Protein AF-A0A914XXD0-F1 (afdb_monomer)

Solvent-accessible surface area (backbone atoms only — not comparable to full-atom values): 8627 Å² total; per-residue (Å²): 108,64,77,56,47,20,35,71,40,100,90,40,70,67,62,31,14,27,56,31,74,66,50,29,53,49,36,30,50,45,16,72,71,64,43,63,68,45,69,49,44,40,25,24,43,45,70,73,28,39,79,78,39,73,16,28,37,53,44,30,84,91,54,66,43,71,70,42,54,52,27,51,31,45,33,38,53,30,26,37,71,70,70,24,44,41,27,44,23,42,25,61,64,41,95,56,39,24,83,80,54,30,85,48,73,65,45,42,51,48,42,48,48,45,50,51,52,38,52,52,54,43,47,78,41,64,39,75,46,71,40,80,53,78,77,72,68,90,64,86,84,58,77,60,63,68,57,51,48,52,52,49,56,55,51,56,65,69,78,108

Organism: NCBI:txid310955

Radius of gyration: 15.68 Å; Cα contacts (8 Å, |Δi|>4): 263; chains: 1; bounding box: 38×31×41 Å

Structure (mmCIF, N/CA/C/O backbone):
data_AF-A0A914XXD0-F1
#
_entry.id   AF-A0A914XXD0-F1
#
loop_
_atom_site.group_PDB
_atom_site.id
_atom_site.type_symbol
_atom_site.label_atom_id
_atom_site.label_alt_id
_atom_site.label_comp_id
_atom_site.label_asym_id
_atom_site.label_entity_id
_atom_site.label_seq_id
_atom_site.pdbx_PDB_ins_code
_atom_site.Cartn_x
_atom_site.Cartn_y
_atom_site.Cartn_z
_atom_site.occupancy
_atom_site.B_iso_or_equiv
_atom_site.auth_seq_id
_atom_site.auth_comp_id
_atom_site.auth_asym_id
_atom_site.auth_atom_id
_atom_site.pdbx_PDB_model_num
ATOM 1 N N . MET A 1 1 ? -3.822 10.462 -7.001 1.00 57.84 1 MET A N 1
ATOM 2 C CA . MET A 1 1 ? -4.000 11.375 -5.841 1.00 57.84 1 MET A CA 1
ATOM 3 C C . MET A 1 1 ? -3.245 10.745 -4.677 1.00 57.84 1 MET A C 1
ATOM 5 O O . MET A 1 1 ? -3.194 9.528 -4.661 1.00 57.84 1 MET A O 1
ATOM 9 N N . SER A 1 2 ? -2.617 11.501 -3.774 1.00 78.19 2 SER A N 1
ATOM 10 C CA . SER A 1 2 ? -1.804 10.951 -2.668 1.00 78.19 2 SER A CA 1
ATOM 11 C C . SER A 1 2 ? -2.067 11.710 -1.369 1.00 78.19 2 SER A C 1
ATOM 13 O O . SER A 1 2 ? -2.453 12.879 -1.413 1.00 78.19 2 SER A O 1
ATOM 15 N N . GLU A 1 3 ? -1.868 11.049 -0.231 1.00 85.06 3 GLU A N 1
ATOM 16 C CA . GLU A 1 3 ? -1.945 11.629 1.109 1.00 85.06 3 GLU A CA 1
ATOM 17 C C . GLU A 1 3 ? -0.708 12.464 1.468 1.00 85.06 3 GLU A C 1
ATOM 19 O O . GLU A 1 3 ? -0.791 13.262 2.396 1.00 85.06 3 GLU A O 1
ATOM 24 N N . TYR A 1 4 ? 0.423 12.278 0.770 1.00 84.56 4 TYR A N 1
ATOM 25 C CA . TYR A 1 4 ? 1.687 13.017 0.951 1.00 84.56 4 TYR A CA 1
ATOM 26 C C . TYR A 1 4 ? 2.214 13.081 2.400 1.00 84.56 4 TYR A C 1
ATOM 28 O O . TYR A 1 4 ? 2.817 14.068 2.820 1.00 84.56 4 TYR A O 1
ATOM 36 N N . THR A 1 5 ? 1.964 12.034 3.189 1.00 90.31 5 THR A N 1
ATOM 37 C CA . THR A 1 5 ? 2.310 11.964 4.624 1.00 90.31 5 THR A CA 1
ATOM 38 C C . THR A 1 5 ? 3.087 10.703 5.003 1.00 90.31 5 THR A C 1
ATOM 40 O O . THR A 1 5 ? 3.318 10.453 6.191 1.00 90.31 5 THR A O 1
ATOM 43 N N . ALA A 1 6 ? 3.503 9.897 4.022 1.00 89.69 6 ALA A N 1
ATOM 44 C CA . ALA A 1 6 ? 4.464 8.823 4.253 1.00 89.69 6 ALA A CA 1
ATOM 45 C C . ALA A 1 6 ? 5.856 9.403 4.554 1.00 89.69 6 ALA A C 1
ATOM 47 O O . ALA A 1 6 ? 6.137 10.565 4.249 1.00 89.69 6 ALA A O 1
ATOM 48 N N . HIS A 1 7 ? 6.723 8.602 5.174 1.00 90.81 7 HIS A N 1
ATOM 49 C CA . HIS A 1 7 ? 8.081 9.033 5.488 1.00 90.81 7 HIS A CA 1
ATOM 50 C C . HIS A 1 7 ? 8.853 9.370 4.206 1.00 90.81 7 HIS A C 1
ATOM 52 O O . HIS A 1 7 ? 8.702 8.689 3.191 1.00 90.81 7 HIS A O 1
ATOM 58 N N . PHE A 1 8 ? 9.675 10.415 4.251 1.00 89.62 8 PHE A N 1
ATOM 59 C CA . PHE A 1 8 ? 10.545 10.803 3.149 1.00 89.62 8 PHE A CA 1
ATOM 60 C C . PHE A 1 8 ? 11.870 11.325 3.691 1.00 89.62 8 PHE A C 1
ATOM 62 O O . PHE A 1 8 ? 11.886 12.323 4.415 1.00 89.62 8 PHE A O 1
ATOM 69 N N . ASP A 1 9 ? 12.958 10.664 3.302 1.00 87.25 9 ASP A N 1
ATOM 70 C CA . ASP A 1 9 ? 14.327 11.099 3.553 1.00 87.25 9 ASP A CA 1
ATOM 71 C C . ASP A 1 9 ? 15.122 11.039 2.236 1.00 87.25 9 ASP A C 1
ATOM 73 O O . ASP A 1 9 ? 15.352 9.952 1.702 1.00 87.25 9 ASP A O 1
ATOM 77 N N . PRO A 1 10 ? 15.572 12.185 1.689 1.00 82.00 10 PRO A N 1
ATOM 78 C CA . PRO A 1 10 ? 16.347 12.206 0.450 1.00 82.00 10 PRO A CA 1
ATOM 79 C C . PRO A 1 10 ? 17.724 11.530 0.573 1.00 82.00 10 PRO A C 1
ATOM 81 O O . PRO A 1 10 ? 18.358 11.268 -0.447 1.00 82.00 10 PRO A O 1
ATOM 84 N N . ASN A 1 11 ? 18.202 11.263 1.792 1.00 84.88 11 ASN A N 1
ATOM 85 C CA . ASN A 1 11 ? 19.469 10.580 2.053 1.00 84.88 11 ASN A CA 1
ATOM 86 C C . ASN A 1 11 ? 19.284 9.105 2.443 1.00 84.88 11 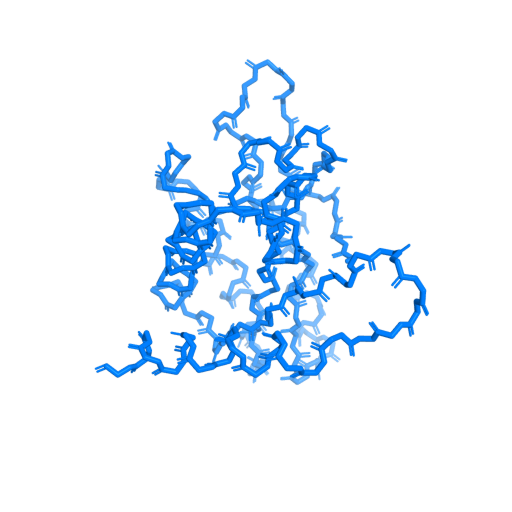ASN A C 1
ATOM 88 O O . ASN A 1 11 ? 20.265 8.362 2.460 1.00 84.88 11 ASN A O 1
ATOM 92 N N . ASP A 1 12 ? 18.052 8.680 2.739 1.00 83.94 12 ASP A N 1
ATOM 93 C CA . ASP A 1 12 ? 17.705 7.299 3.064 1.00 83.94 12 ASP A CA 1
ATOM 94 C C . ASP A 1 12 ? 16.446 6.857 2.303 1.00 83.94 12 ASP A C 1
ATOM 96 O O . ASP A 1 12 ? 15.298 6.943 2.749 1.00 83.94 12 ASP A O 1
ATOM 100 N N . LEU A 1 13 ? 16.684 6.330 1.105 1.00 77.00 13 LEU A N 1
ATOM 101 C CA . LEU A 1 13 ? 15.614 5.847 0.239 1.00 77.00 13 LEU A CA 1
ATOM 102 C C . LEU A 1 13 ? 14.919 4.599 0.802 1.00 77.00 13 LEU A C 1
ATOM 104 O O . LEU A 1 13 ? 13.767 4.348 0.453 1.00 77.00 13 LEU A O 1
ATOM 108 N N . LYS A 1 14 ? 15.562 3.836 1.701 1.00 82.00 14 LYS A N 1
ATOM 109 C CA . LYS A 1 14 ? 14.970 2.608 2.257 1.00 82.00 14 LYS A CA 1
ATOM 110 C C . LYS A 1 14 ? 13.893 2.891 3.295 1.00 82.00 14 LYS A C 1
ATOM 112 O O . LYS A 1 14 ? 12.924 2.132 3.366 1.00 82.00 14 LYS A O 1
ATOM 117 N N . SER A 1 15 ? 14.043 3.956 4.081 1.00 85.75 15 SER A N 1
ATOM 118 C CA . SER A 1 15 ? 13.012 4.403 5.028 1.00 85.75 15 SER A CA 1
ATOM 119 C C . SER A 1 15 ? 11.903 5.215 4.354 1.00 85.75 15 SER A C 1
ATOM 121 O O . SER A 1 15 ? 10.814 5.381 4.910 1.00 85.75 15 SER A O 1
ATOM 123 N N . THR A 1 16 ? 12.132 5.689 3.128 1.00 89.56 16 THR A N 1
ATOM 124 C CA . THR A 1 16 ? 11.132 6.438 2.369 1.00 89.56 16 THR A CA 1
ATOM 125 C C . THR A 1 16 ? 9.938 5.557 1.963 1.00 89.56 16 THR A C 1
ATOM 127 O O . THR A 1 16 ? 10.040 4.359 1.680 1.00 89.56 16 THR A O 1
ATOM 130 N N . GLY A 1 17 ? 8.754 6.171 1.968 1.00 91.38 17 GLY A N 1
ATOM 131 C CA . GLY A 1 17 ? 7.485 5.558 1.591 1.00 91.38 17 GLY A CA 1
ATOM 132 C C . GLY A 1 17 ? 6.871 4.650 2.653 1.00 91.38 17 GLY A C 1
ATOM 133 O O . GLY A 1 17 ? 5.859 4.000 2.382 1.00 91.38 17 GLY A O 1
ATOM 134 N N . ILE A 1 18 ? 7.440 4.616 3.862 1.00 95.31 18 ILE A N 1
ATOM 135 C CA . ILE A 1 18 ? 6.871 3.901 5.007 1.00 95.31 18 ILE A CA 1
ATOM 136 C C . ILE A 1 18 ? 5.677 4.694 5.575 1.00 95.31 18 ILE A C 1
ATOM 138 O O . ILE A 1 18 ? 5.791 5.907 5.803 1.00 95.31 18 ILE A O 1
ATOM 142 N N . PRO A 1 19 ? 4.523 4.045 5.828 1.00 96.50 19 PRO A N 1
ATOM 143 C CA . PRO A 1 19 ? 3.395 4.667 6.512 1.00 96.50 19 PRO A CA 1
ATOM 144 C C . PRO A 1 19 ? 3.769 5.272 7.870 1.00 96.50 19 PRO A C 1
ATOM 146 O O . PRO A 1 19 ? 4.322 4.608 8.741 1.00 96.50 19 PRO A O 1
ATOM 149 N N . THR A 1 20 ? 3.414 6.538 8.087 1.00 96.50 20 THR A N 1
ATOM 150 C CA . THR A 1 20 ? 3.643 7.224 9.365 1.00 96.50 20 THR A CA 1
ATOM 151 C C . THR A 1 20 ? 2.445 7.106 10.310 1.00 96.50 20 THR A C 1
ATOM 153 O O . THR A 1 20 ? 1.314 6.808 9.924 1.00 96.50 20 THR A O 1
ATOM 156 N N . LYS A 1 21 ? 2.638 7.464 11.583 1.00 96.50 21 LYS A N 1
ATOM 157 C CA . LYS A 1 21 ? 1.518 7.600 12.532 1.00 96.50 21 LYS A CA 1
ATOM 158 C C . LYS A 1 21 ? 0.462 8.609 12.066 1.00 96.50 21 LYS A C 1
ATOM 160 O O . LYS A 1 21 ? -0.703 8.477 12.427 1.00 96.50 21 LYS A O 1
ATOM 165 N N . GLN A 1 22 ? 0.851 9.624 11.291 1.00 95.88 22 GLN A N 1
ATOM 166 C CA . GLN A 1 22 ? -0.081 10.645 10.811 1.00 95.88 22 GLN A CA 1
ATOM 167 C C . GLN A 1 22 ? -1.081 10.062 9.812 1.00 95.88 22 GLN A C 1
ATOM 169 O O . GLN A 1 22 ? -2.283 10.263 9.992 1.00 95.88 22 GLN A O 1
ATOM 174 N N . ILE A 1 23 ? -0.605 9.298 8.823 1.00 96.19 23 ILE A N 1
ATOM 175 C CA . ILE A 1 23 ? -1.487 8.666 7.839 1.00 96.19 23 ILE A CA 1
ATOM 176 C C . ILE A 1 23 ? -2.374 7.598 8.498 1.00 96.19 23 ILE A C 1
ATOM 178 O O . ILE A 1 23 ? -3.579 7.581 8.265 1.00 96.19 23 ILE A O 1
ATOM 182 N N . ILE A 1 24 ? -1.833 6.799 9.427 1.00 97.81 24 ILE A N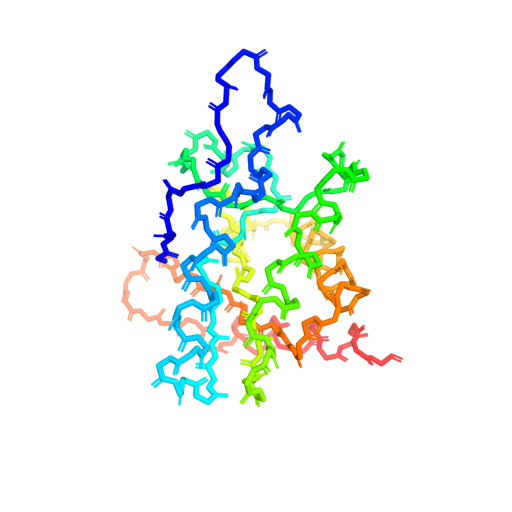 1
ATOM 183 C CA . ILE A 1 24 ? -2.610 5.806 10.195 1.00 97.81 24 ILE A CA 1
ATOM 184 C C . ILE A 1 24 ? -3.756 6.482 10.969 1.00 97.81 24 ILE A C 1
ATOM 186 O O . ILE A 1 24 ? -4.904 6.042 10.904 1.00 97.81 24 ILE A O 1
ATOM 190 N N . ASN A 1 25 ? -3.473 7.599 11.646 1.00 97.38 25 ASN A N 1
ATOM 191 C CA . ASN A 1 25 ? -4.489 8.366 12.370 1.00 97.38 25 ASN A CA 1
ATOM 192 C C . ASN A 1 25 ? -5.547 8.982 11.441 1.00 97.38 25 ASN A C 1
ATOM 194 O O . ASN A 1 25 ? -6.691 9.166 11.861 1.00 97.38 25 ASN A O 1
ATOM 198 N N . ALA A 1 26 ? -5.185 9.346 10.206 1.00 96.56 26 ALA A N 1
ATOM 199 C CA . ALA A 1 26 ? -6.144 9.846 9.224 1.00 96.56 26 ALA A CA 1
ATOM 200 C C . ALA A 1 26 ? -7.148 8.749 8.844 1.00 96.56 26 ALA A C 1
ATOM 202 O O . ALA A 1 26 ? -8.355 8.967 8.957 1.00 96.56 26 ALA A O 1
ATOM 203 N N . TYR A 1 27 ? -6.652 7.553 8.521 1.00 97.56 27 TYR A N 1
ATOM 204 C CA . TYR A 1 27 ? -7.484 6.387 8.224 1.00 97.56 27 TYR A CA 1
ATOM 205 C C . TYR A 1 27 ? -8.400 5.986 9.379 1.00 97.56 27 TYR A C 1
ATOM 207 O O . TYR A 1 27 ? -9.577 5.712 9.158 1.00 97.56 27 TYR A O 1
ATOM 215 N N . GLU A 1 28 ? -7.908 6.009 10.622 1.00 97.56 28 GLU A N 1
ATOM 216 C CA . GLU A 1 28 ? -8.753 5.725 11.788 1.00 97.56 28 GLU A CA 1
ATOM 217 C C . GLU A 1 28 ? -9.895 6.743 11.926 1.00 97.56 28 GLU A C 1
ATOM 219 O O . GLU A 1 28 ? -11.034 6.374 12.215 1.00 97.56 28 GLU A O 1
ATOM 224 N N . LYS A 1 29 ? -9.614 8.032 11.703 1.00 97.50 29 LYS A N 1
ATOM 225 C CA . LYS A 1 29 ? -10.630 9.091 11.780 1.00 97.50 29 LYS A CA 1
ATOM 226 C C . LYS A 1 29 ? -11.655 8.987 10.656 1.00 97.50 29 LYS A C 1
ATOM 228 O O . LYS A 1 29 ? -12.834 9.227 10.903 1.00 97.50 29 LYS A O 1
ATOM 233 N N . TRP A 1 30 ? -11.234 8.623 9.447 1.00 97.06 30 TRP A N 1
ATOM 234 C CA . TRP A 1 30 ? -12.155 8.368 8.338 1.00 97.06 30 TRP A CA 1
ATOM 235 C C . TRP A 1 30 ? -13.035 7.147 8.612 1.00 97.06 30 TRP A C 1
ATOM 237 O O . TRP A 1 30 ? -14.250 7.223 8.433 1.00 97.06 30 TRP A O 1
ATOM 247 N N . ALA A 1 31 ? -12.460 6.075 9.162 1.00 97.19 31 ALA A N 1
ATOM 248 C CA . ALA A 1 31 ? -13.218 4.914 9.619 1.00 97.19 31 ALA A CA 1
ATOM 249 C C . ALA A 1 31 ? -14.242 5.294 10.702 1.00 97.19 31 ALA A C 1
ATOM 251 O O . ALA A 1 31 ? -15.412 4.931 10.603 1.00 97.19 31 ALA A O 1
ATOM 252 N N . TYR A 1 32 ? -13.835 6.078 11.707 1.00 97.44 32 TYR A N 1
ATOM 253 C CA . TYR A 1 32 ? -14.735 6.585 12.750 1.00 97.44 32 TYR A CA 1
ATOM 254 C C . TYR A 1 32 ? -15.865 7.451 12.177 1.00 97.44 32 TYR A C 1
ATOM 256 O O . TYR A 1 32 ? -16.991 7.415 12.666 1.00 97.44 32 TYR A O 1
ATOM 264 N N . GLY A 1 33 ? -15.580 8.199 11.109 1.00 97.12 33 GLY A N 1
ATOM 265 C CA . GLY A 1 33 ? -16.567 8.973 10.360 1.00 97.12 33 GLY A CA 1
ATOM 266 C C . GLY A 1 33 ? -17.599 8.133 9.597 1.00 97.12 33 GLY A C 1
ATOM 267 O O . GLY A 1 33 ? -18.507 8.711 9.006 1.00 97.12 33 GLY A O 1
ATOM 268 N N . GLY A 1 34 ? -17.485 6.799 9.596 1.00 95.38 34 GLY A N 1
ATOM 269 C CA . GLY A 1 34 ? -18.452 5.890 8.975 1.00 95.38 34 GLY A CA 1
ATOM 270 C C . GLY A 1 34 ? -18.245 5.673 7.474 1.00 95.38 34 GLY A C 1
ATOM 271 O O . GLY A 1 34 ? -19.197 5.363 6.759 1.00 95.38 34 GLY A O 1
ATOM 272 N N . PHE A 1 35 ? -17.023 5.855 6.971 1.00 94.75 35 PHE A N 1
ATOM 273 C CA . PHE A 1 35 ? -16.710 5.655 5.556 1.00 94.75 35 PHE A CA 1
ATOM 274 C C . PHE A 1 35 ? -16.740 4.155 5.230 1.00 94.75 35 PHE A C 1
ATOM 276 O O . PHE A 1 35 ? -15.853 3.415 5.636 1.00 94.75 35 PHE A O 1
ATOM 283 N N . GLY A 1 36 ? -17.756 3.700 4.489 1.00 94.06 36 GLY A N 1
ATOM 284 C CA . GLY A 1 36 ? -17.949 2.269 4.205 1.00 94.06 36 GLY A CA 1
ATOM 285 C C . GLY A 1 36 ? -16.908 1.652 3.261 1.00 94.06 36 GLY A C 1
ATOM 286 O O . GLY A 1 36 ? -16.594 0.471 3.383 1.00 94.06 36 GLY A O 1
ATOM 287 N N . ILE A 1 37 ? -16.353 2.442 2.338 1.00 96.50 37 ILE A N 1
ATOM 288 C CA . ILE A 1 37 ? -15.265 2.039 1.438 1.00 96.50 37 ILE A CA 1
ATOM 289 C C . ILE A 1 37 ? -14.195 3.126 1.486 1.00 96.50 37 ILE A C 1
ATOM 291 O O . ILE A 1 37 ? -14.498 4.306 1.305 1.00 96.50 37 ILE A O 1
ATOM 295 N N . MET A 1 38 ? -12.947 2.724 1.696 1.00 95.88 38 MET A N 1
ATOM 296 C CA . MET A 1 38 ? -11.779 3.591 1.635 1.00 95.88 38 MET A CA 1
ATOM 297 C C . MET A 1 38 ? -10.809 3.080 0.580 1.00 95.88 38 MET A C 1
ATOM 299 O O . MET A 1 38 ? -10.501 1.894 0.524 1.00 95.88 38 MET A O 1
ATOM 303 N N . SER A 1 39 ? -10.319 3.997 -0.246 1.00 94.50 39 SER A N 1
ATOM 304 C CA . SER A 1 39 ? -9.178 3.760 -1.124 1.00 94.50 39 SER A CA 1
ATOM 305 C C . SER A 1 39 ? -7.979 4.478 -0.552 1.00 94.50 39 SER A C 1
ATOM 307 O O . SER A 1 39 ? -8.121 5.618 -0.105 1.00 94.50 39 SER A O 1
ATOM 309 N N . THR A 1 40 ? -6.804 3.867 -0.664 1.00 94.94 40 THR A N 1
ATOM 310 C CA . THR A 1 40 ? -5.581 4.617 -0.432 1.00 94.94 40 THR A CA 1
ATOM 311 C C . THR A 1 40 ? -5.328 5.662 -1.499 1.00 94.94 40 THR A C 1
ATOM 313 O O . THR A 1 40 ? -5.881 5.589 -2.602 1.00 94.94 40 THR A O 1
ATOM 316 N N . GLY A 1 41 ? -4.487 6.638 -1.173 1.00 91.06 41 GLY A N 1
ATOM 317 C CA . GLY A 1 41 ? -3.751 7.369 -2.184 1.00 91.06 41 GLY A CA 1
ATOM 318 C C . GLY A 1 41 ? -2.755 6.456 -2.895 1.00 91.06 41 GLY A C 1
ATOM 319 O O . GLY A 1 41 ? -2.542 5.298 -2.520 1.00 91.06 41 GLY A O 1
ATOM 320 N N . ALA A 1 42 ? -2.193 6.987 -3.973 1.00 89.88 42 ALA A N 1
ATOM 321 C CA . ALA A 1 42 ? -1.349 6.262 -4.902 1.00 89.88 42 ALA A CA 1
ATOM 322 C C . ALA A 1 42 ? -0.097 5.711 -4.211 1.00 89.88 42 ALA A C 1
ATOM 324 O O . ALA A 1 42 ? 0.796 6.462 -3.812 1.00 89.88 42 ALA A O 1
ATOM 325 N N . ILE A 1 43 ? -0.032 4.388 -4.133 1.00 92.12 43 ILE A N 1
ATOM 326 C CA . ILE A 1 43 ? 1.131 3.636 -3.695 1.00 92.12 43 ILE A CA 1
ATOM 327 C C . ILE A 1 43 ? 2.019 3.408 -4.914 1.00 92.12 43 ILE A C 1
ATOM 329 O O . ILE A 1 43 ? 1.589 2.787 -5.890 1.00 92.12 43 ILE A O 1
ATOM 333 N N . VAL A 1 44 ? 3.244 3.923 -4.855 1.00 89.75 44 VAL A N 1
ATOM 334 C CA . VAL A 1 44 ? 4.253 3.716 -5.900 1.00 89.75 44 VAL A CA 1
ATOM 335 C C . VAL A 1 44 ? 4.940 2.369 -5.737 1.00 89.75 44 VAL A C 1
ATOM 337 O O . VAL A 1 44 ? 4.987 1.819 -4.636 1.00 89.75 44 VAL A O 1
ATOM 340 N N . LEU A 1 45 ? 5.460 1.835 -6.840 1.00 88.81 45 LEU A N 1
ATOM 341 C CA . LEU A 1 45 ? 5.980 0.467 -6.891 1.00 88.81 45 LEU A CA 1
ATOM 342 C C . LEU A 1 45 ? 7.507 0.346 -6.864 1.00 88.81 45 LEU A C 1
ATOM 344 O O . LEU A 1 45 ? 8.032 -0.763 -6.845 1.00 88.81 45 LEU A O 1
ATOM 348 N N . ASP A 1 46 ? 8.207 1.477 -6.891 1.00 85.31 46 ASP A N 1
ATOM 349 C CA . ASP A 1 46 ? 9.664 1.557 -6.906 1.00 85.31 46 ASP A CA 1
ATOM 350 C C . ASP A 1 46 ? 10.148 2.945 -6.457 1.00 85.31 46 ASP A C 1
ATOM 352 O O . ASP A 1 46 ? 9.382 3.915 -6.368 1.00 85.31 46 ASP A O 1
ATOM 356 N N . GLN A 1 47 ? 11.446 3.034 -6.164 1.00 76.38 47 GLN A N 1
ATOM 357 C CA . GLN A 1 47 ? 12.110 4.281 -5.781 1.00 76.38 47 GLN A CA 1
ATOM 358 C C . GLN A 1 47 ? 12.110 5.339 -6.884 1.00 76.38 47 GLN A C 1
ATOM 360 O O . GLN A 1 47 ? 12.084 6.535 -6.580 1.00 76.38 47 GLN A O 1
ATOM 365 N N . THR A 1 48 ? 12.104 4.941 -8.157 1.00 70.12 48 THR A N 1
ATOM 366 C CA . THR A 1 48 ? 12.018 5.895 -9.265 1.00 70.12 48 THR A CA 1
ATOM 367 C C . THR A 1 48 ? 10.737 6.717 -9.154 1.00 70.12 48 THR A C 1
ATOM 369 O O . THR A 1 48 ? 10.788 7.939 -9.270 1.00 70.12 48 THR A O 1
ATOM 372 N N . GLY A 1 49 ? 9.608 6.083 -8.827 1.00 59.62 49 GLY A N 1
ATOM 373 C CA . GLY A 1 49 ? 8.334 6.750 -8.570 1.00 59.62 49 GLY A CA 1
ATOM 374 C C . GLY A 1 49 ? 8.359 7.720 -7.380 1.00 59.62 49 GLY A C 1
ATOM 375 O O . GLY A 1 49 ? 7.723 8.774 -7.445 1.00 59.62 49 GLY A O 1
ATOM 376 N N . LEU A 1 50 ? 9.117 7.425 -6.317 1.00 58.88 50 LEU A N 1
ATOM 377 C CA . LEU A 1 50 ? 9.253 8.314 -5.150 1.00 58.88 50 LEU A CA 1
ATOM 378 C C . LEU A 1 50 ? 10.017 9.601 -5.455 1.00 58.88 50 LEU A C 1
ATOM 380 O O . LEU A 1 50 ? 9.667 10.651 -4.918 1.00 58.88 50 LEU A O 1
ATOM 384 N N . ASN A 1 51 ? 11.022 9.542 -6.333 1.00 62.72 51 ASN A N 1
ATOM 385 C CA . ASN A 1 51 ? 11.756 10.737 -6.757 1.00 62.72 51 ASN A CA 1
ATOM 386 C C . ASN A 1 51 ? 10.832 11.759 -7.442 1.00 62.72 51 ASN A C 1
ATOM 388 O O . ASN A 1 51 ? 11.079 12.962 -7.366 1.00 62.72 51 ASN A O 1
ATOM 392 N N . PHE A 1 52 ? 9.747 11.292 -8.067 1.00 60.69 52 PHE A N 1
ATOM 393 C CA . PHE A 1 52 ? 8.724 12.148 -8.667 1.00 60.69 52 PHE A CA 1
ATOM 394 C C . PHE A 1 52 ? 7.624 12.568 -7.684 1.00 60.69 52 PHE A C 1
ATOM 396 O O . PHE A 1 52 ? 7.000 13.608 -7.895 1.00 60.69 52 PHE A O 1
ATOM 403 N N . LEU A 1 53 ? 7.372 11.788 -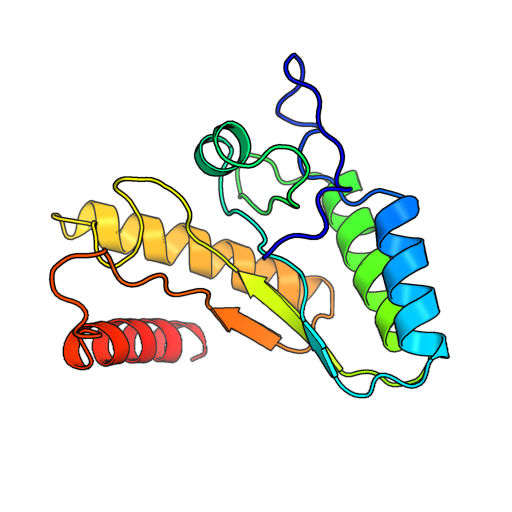6.624 1.00 73.56 53 LEU A N 1
ATOM 404 C CA . LEU A 1 53 ? 6.275 12.010 -5.672 1.00 73.56 53 LEU A CA 1
ATOM 405 C C . LEU A 1 53 ? 6.705 11.778 -4.205 1.00 73.56 53 LEU A C 1
ATOM 407 O O . LEU A 1 53 ? 6.322 10.775 -3.591 1.00 73.56 53 LEU A O 1
ATOM 411 N N . PRO A 1 54 ? 7.468 12.716 -3.612 1.00 81.31 54 PRO A N 1
ATOM 412 C CA . PRO A 1 54 ? 7.865 12.658 -2.206 1.00 81.31 54 PRO A CA 1
ATOM 413 C C . PRO A 1 54 ? 6.662 12.564 -1.263 1.00 81.31 54 PRO A C 1
ATOM 415 O O . PRO A 1 54 ? 5.688 13.296 -1.421 1.00 81.31 54 PRO A O 1
ATOM 418 N N . GLY A 1 55 ? 6.738 11.697 -0.250 1.00 85.25 55 GLY A N 1
ATOM 419 C CA . GLY A 1 55 ? 5.673 11.518 0.747 1.00 85.25 55 GLY A CA 1
ATOM 420 C C . GLY A 1 55 ? 4.550 10.560 0.331 1.00 85.25 55 GLY A C 1
ATOM 421 O O . GLY A 1 55 ? 3.598 10.376 1.096 1.00 85.25 55 GLY A O 1
ATOM 422 N N . ASN A 1 56 ? 4.648 9.925 -0.841 1.00 90.44 56 ASN A N 1
ATOM 423 C CA . ASN A 1 56 ? 3.803 8.788 -1.202 1.00 90.44 56 ASN A CA 1
ATOM 424 C C . ASN A 1 56 ? 4.236 7.521 -0.470 1.00 90.44 56 ASN A C 1
ATOM 426 O O . ASN A 1 56 ? 5.414 7.320 -0.188 1.00 90.44 56 ASN A O 1
ATOM 430 N N . MET A 1 57 ? 3.279 6.631 -0.224 1.00 93.56 57 MET A N 1
ATOM 431 C CA . MET A 1 57 ? 3.586 5.272 0.204 1.00 93.56 57 MET A CA 1
ATOM 432 C C . MET A 1 57 ? 4.255 4.490 -0.931 1.00 93.56 57 MET A C 1
ATOM 434 O O . MET A 1 57 ? 3.874 4.650 -2.091 1.00 93.56 57 MET A O 1
ATOM 438 N N . LEU A 1 58 ? 5.202 3.616 -0.592 1.00 92.88 58 LEU A N 1
ATOM 439 C CA . LEU A 1 58 ? 5.887 2.743 -1.547 1.00 92.88 58 LEU A CA 1
ATOM 440 C C . LEU A 1 58 ? 5.700 1.275 -1.171 1.00 92.88 58 LEU A C 1
ATOM 442 O O . LEU A 1 58 ? 5.838 0.912 -0.002 1.00 9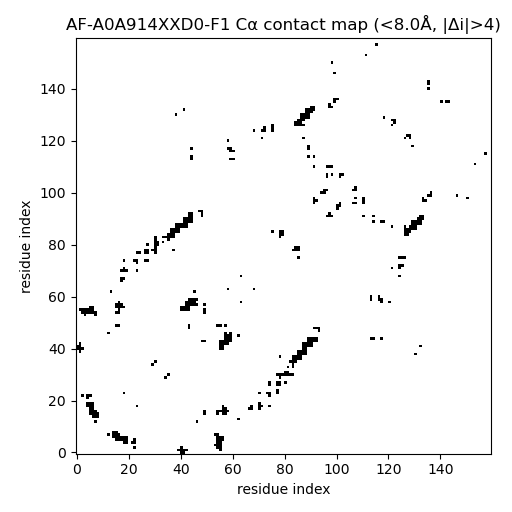2.88 58 LEU A O 1
ATOM 446 N N . ILE A 1 59 ? 5.467 0.432 -2.177 1.00 93.62 59 ILE A N 1
ATOM 447 C CA . ILE A 1 59 ? 5.582 -1.024 -2.088 1.00 93.62 59 ILE A CA 1
ATOM 448 C C . ILE A 1 59 ? 6.437 -1.521 -3.253 1.00 93.62 59 ILE A C 1
ATOM 450 O O . ILE A 1 59 ? 5.945 -1.632 -4.371 1.00 93.62 59 ILE A O 1
ATOM 454 N N . GLY A 1 60 ? 7.680 -1.887 -2.971 1.00 91.31 60 GLY A N 1
ATOM 455 C CA . GLY A 1 60 ? 8.567 -2.554 -3.917 1.00 91.31 60 GLY A CA 1
ATOM 456 C C . GLY A 1 60 ? 9.292 -3.713 -3.242 1.00 91.31 60 GLY A C 1
ATOM 457 O O . GLY A 1 60 ? 9.356 -3.797 -2.010 1.00 91.31 60 GLY A O 1
ATOM 458 N N . GLU A 1 61 ? 9.739 -4.671 -4.051 1.00 91.19 61 GLU A N 1
ATOM 459 C CA . GLU A 1 61 ? 10.380 -5.896 -3.562 1.00 91.19 61 GLU A CA 1
ATOM 460 C C . GLU A 1 61 ? 11.728 -5.604 -2.902 1.00 91.19 61 GLU A C 1
ATOM 462 O O . GLU A 1 61 ? 12.028 -6.151 -1.843 1.00 91.19 61 GLU A O 1
ATOM 467 N N . GLU A 1 62 ? 12.504 -4.686 -3.477 1.00 90.19 62 GLU A N 1
ATOM 468 C CA . GLU A 1 62 ? 13.822 -4.306 -2.964 1.00 90.19 62 GLU A CA 1
ATOM 469 C C . GLU A 1 62 ? 13.739 -3.486 -1.674 1.00 90.19 62 GLU A C 1
ATOM 471 O O . GLU A 1 62 ? 14.655 -3.506 -0.846 1.00 90.19 62 GLU A O 1
ATOM 476 N N . GLU A 1 63 ? 12.643 -2.753 -1.501 1.00 90.31 63 GLU A N 1
ATOM 477 C CA . GLU A 1 63 ? 12.436 -1.899 -0.347 1.00 90.31 63 GLU A CA 1
ATOM 478 C C . GLU A 1 63 ? 11.834 -2.652 0.833 1.00 90.31 63 GLU A C 1
ATOM 480 O O . GLU A 1 63 ? 12.016 -2.185 1.954 1.00 90.31 63 GLU A O 1
ATOM 485 N N . ASP A 1 64 ? 11.131 -3.774 0.623 1.00 93.50 64 ASP A N 1
ATOM 486 C CA . ASP A 1 64 ? 10.344 -4.455 1.658 1.00 93.50 64 ASP A CA 1
ATOM 487 C C . ASP A 1 64 ? 11.123 -4.666 2.967 1.00 93.50 64 ASP A C 1
ATOM 489 O O . ASP A 1 64 ? 12.262 -5.133 3.006 1.00 93.50 64 ASP A O 1
ATOM 493 N N . SER A 1 65 ? 10.480 -4.300 4.070 1.00 95.00 65 SER A N 1
ATOM 494 C CA . SER A 1 65 ? 11.052 -4.312 5.410 1.00 95.00 65 SER A CA 1
ATOM 495 C C . SER A 1 65 ? 9.948 -4.565 6.424 1.00 95.00 65 SER A C 1
ATOM 497 O O . SER A 1 65 ? 8.803 -4.179 6.196 1.00 95.00 65 SER A O 1
ATOM 499 N N . GLU A 1 66 ? 10.284 -5.179 7.559 1.00 96.00 66 GLU A N 1
ATOM 500 C CA . GLU A 1 66 ? 9.324 -5.456 8.637 1.00 96.00 66 GLU A CA 1
ATOM 501 C C . GLU A 1 66 ? 8.550 -4.197 9.056 1.00 96.00 66 GLU A C 1
ATOM 503 O O . GLU A 1 66 ? 7.323 -4.215 9.061 1.00 96.00 66 GLU A O 1
ATOM 508 N N . GLU A 1 67 ? 9.244 -3.072 9.247 1.00 95.56 67 GLU A N 1
ATOM 509 C CA . GLU A 1 67 ? 8.634 -1.777 9.581 1.00 95.56 67 GLU A CA 1
ATOM 510 C C . GLU A 1 67 ? 7.590 -1.328 8.547 1.00 95.56 67 GLU A C 1
ATOM 512 O O . GLU A 1 67 ? 6.514 -0.835 8.894 1.00 95.56 67 GLU A O 1
ATOM 517 N N . ARG A 1 68 ? 7.864 -1.531 7.254 1.00 95.88 68 ARG A N 1
ATOM 518 C CA . ARG A 1 68 ? 6.902 -1.209 6.200 1.00 95.88 68 ARG A CA 1
ATOM 519 C C . ARG A 1 68 ? 5.700 -2.140 6.260 1.00 95.88 68 ARG A C 1
ATOM 521 O O . ARG A 1 68 ? 4.573 -1.665 6.124 1.00 95.88 68 ARG A O 1
ATOM 528 N N . ARG A 1 69 ? 5.904 -3.443 6.478 1.00 97.50 69 ARG A N 1
ATOM 529 C CA . ARG A 1 69 ? 4.797 -4.407 6.620 1.00 97.50 69 ARG A CA 1
ATOM 530 C C . ARG A 1 69 ? 3.884 -3.999 7.769 1.00 97.50 69 ARG A C 1
ATOM 532 O O . ARG A 1 69 ? 2.691 -3.815 7.539 1.00 97.50 69 ARG A O 1
ATOM 539 N N . GLU A 1 70 ? 4.462 -3.729 8.936 1.00 97.94 70 GLU A N 1
ATOM 540 C CA . GLU A 1 70 ? 3.740 -3.254 10.118 1.00 97.94 70 GLU A CA 1
ATOM 541 C C . GLU A 1 70 ? 2.994 -1.941 9.854 1.00 97.94 70 GLU A C 1
ATOM 543 O O . GLU A 1 70 ? 1.834 -1.793 10.242 1.00 97.94 70 GLU A O 1
ATOM 548 N N . GLY A 1 71 ? 3.618 -0.990 9.151 1.00 97.69 71 GLY A N 1
ATOM 549 C CA . GLY A 1 71 ? 2.989 0.279 8.787 1.00 97.69 71 GLY A CA 1
ATOM 550 C C . GLY A 1 71 ? 1.735 0.099 7.924 1.00 97.69 71 GLY A C 1
ATOM 551 O O . GLY A 1 71 ? 0.704 0.726 8.182 1.00 97.69 71 GLY A O 1
ATOM 552 N N . PHE A 1 72 ? 1.789 -0.783 6.923 1.00 98.25 72 PHE A N 1
ATOM 553 C CA . PHE A 1 72 ? 0.630 -1.082 6.075 1.00 98.25 72 PHE A CA 1
ATOM 554 C C . PHE A 1 72 ? -0.450 -1.876 6.824 1.00 98.25 72 PHE A C 1
ATOM 556 O O . PHE A 1 72 ? -1.632 -1.555 6.696 1.00 98.25 72 PHE A O 1
ATOM 563 N N . GLU A 1 73 ? -0.076 -2.851 7.656 1.00 98.50 73 GLU A N 1
ATOM 564 C CA . GLU A 1 73 ? -1.024 -3.567 8.524 1.00 98.50 73 GLU A CA 1
ATOM 565 C C . GLU A 1 73 ? -1.719 -2.615 9.507 1.00 98.50 73 GLU A C 1
ATOM 567 O O . GLU A 1 73 ? -2.921 -2.735 9.760 1.00 98.50 73 GLU A O 1
ATOM 572 N N . ALA A 1 74 ? -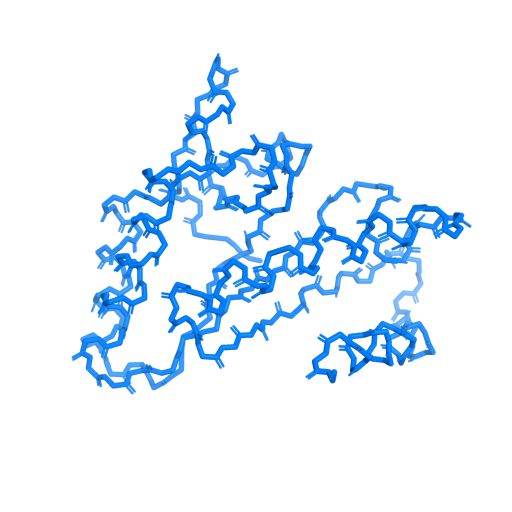0.996 -1.620 10.027 1.00 98.44 74 ALA A N 1
ATOM 573 C CA . ALA A 1 74 ? -1.556 -0.604 10.907 1.00 98.44 74 ALA A CA 1
ATOM 574 C C . ALA A 1 74 ? -2.590 0.278 10.189 1.00 98.44 74 ALA A C 1
ATOM 576 O O . ALA A 1 74 ? -3.639 0.559 10.775 1.00 98.44 74 ALA A O 1
ATOM 577 N N . ILE A 1 75 ? -2.351 0.658 8.925 1.00 97.94 75 ILE A N 1
ATOM 578 C CA . ILE A 1 75 ? -3.356 1.345 8.093 1.00 97.94 75 ILE A CA 1
ATOM 579 C C . ILE A 1 75 ? -4.612 0.484 7.960 1.00 97.94 75 ILE A C 1
ATOM 581 O O . ILE A 1 75 ? -5.715 0.976 8.207 1.00 97.94 75 ILE A O 1
ATOM 585 N N . VAL A 1 76 ? -4.463 -0.792 7.597 1.00 98.19 76 VAL A N 1
ATOM 586 C CA . VAL A 1 76 ? -5.596 -1.714 7.418 1.00 98.19 76 VAL A CA 1
ATOM 587 C C . VAL A 1 76 ? -6.377 -1.854 8.720 1.00 98.19 76 VAL A C 1
ATOM 589 O O . VAL A 1 76 ? -7.593 -1.665 8.744 1.00 98.19 76 VAL A O 1
ATOM 592 N N . LYS A 1 77 ? -5.689 -2.110 9.834 1.00 98.38 77 LYS A N 1
ATOM 593 C CA . LYS A 1 77 ? -6.306 -2.259 11.155 1.00 98.38 77 LYS A CA 1
ATOM 594 C C . LYS A 1 77 ? -7.063 -1.002 11.586 1.00 98.38 77 LYS A C 1
ATOM 596 O O . LYS A 1 77 ? -8.188 -1.109 12.073 1.00 98.38 77 LYS A O 1
ATOM 601 N N . ALA A 1 78 ? -6.468 0.175 11.400 1.00 98.06 78 ALA A N 1
ATOM 602 C CA . ALA A 1 78 ? -7.098 1.459 11.702 1.00 98.06 78 ALA A CA 1
ATOM 603 C C . ALA A 1 78 ? -8.346 1.692 10.839 1.00 98.06 78 ALA A C 1
ATOM 605 O O . ALA A 1 78 ? -9.410 2.037 11.353 1.00 98.06 78 ALA A O 1
ATOM 606 N N . SER A 1 79 ? -8.228 1.428 9.539 1.00 97.69 79 SER A N 1
ATOM 607 C CA . SER A 1 79 ? -9.291 1.626 8.555 1.00 97.69 79 SER A CA 1
ATOM 608 C C . SER A 1 79 ? -10.489 0.701 8.784 1.00 97.69 79 SER A C 1
ATOM 610 O O . SER A 1 79 ? -11.645 1.109 8.658 1.00 97.69 79 SER A O 1
ATOM 612 N N . LYS A 1 80 ? -10.232 -0.558 9.153 1.00 97.62 80 LYS A N 1
ATOM 613 C CA . LYS A 1 80 ? -11.267 -1.589 9.332 1.00 97.62 80 LYS A CA 1
ATOM 614 C C . LYS A 1 80 ? -11.896 -1.586 10.722 1.00 97.62 80 LYS A C 1
ATOM 616 O O . LYS A 1 80 ? -12.856 -2.319 10.945 1.00 97.62 80 LYS A O 1
ATOM 621 N N . LYS A 1 81 ? -11.413 -0.746 11.647 1.00 97.12 81 LYS A N 1
ATOM 622 C CA . LYS A 1 81 ? -11.882 -0.678 13.044 1.00 97.12 81 LYS A CA 1
ATOM 623 C C . LYS A 1 81 ? -13.406 -0.554 13.181 1.00 97.12 81 LYS A C 1
ATOM 625 O O . LYS A 1 81 ? -13.962 -1.057 14.154 1.00 97.12 81 LYS A O 1
ATOM 630 N N . TYR A 1 82 ? -14.067 0.072 12.206 1.00 96.19 82 TYR A N 1
ATOM 631 C CA . TYR A 1 82 ? -15.518 0.288 12.179 1.00 96.19 82 TYR A CA 1
ATOM 632 C C . TYR A 1 82 ? -16.227 -0.404 10.996 1.00 96.19 82 TYR A C 1
ATOM 634 O O . TYR A 1 82 ? -17.355 -0.051 10.669 1.00 96.19 82 TYR A O 1
ATOM 642 N N . GLY A 1 83 ? -15.592 -1.409 10.376 1.00 95.31 83 GLY A N 1
ATOM 643 C CA . GLY A 1 83 ? -16.211 -2.257 9.346 1.00 95.31 83 GLY A CA 1
ATOM 644 C C . GLY A 1 83 ? -16.036 -1.795 7.896 1.00 95.31 83 GLY A C 1
ATOM 645 O O . GLY A 1 83 ? -16.734 -2.293 7.017 1.00 95.31 83 GLY A O 1
ATOM 646 N N . SER A 1 84 ? -15.126 -0.859 7.634 1.00 97.69 84 SER A N 1
ATOM 647 C CA . SER A 1 84 ? -14.842 -0.357 6.286 1.00 97.69 84 SER A CA 1
ATOM 648 C C . SER A 1 84 ? -14.168 -1.409 5.398 1.00 97.69 84 SER A C 1
ATOM 650 O O . SER A 1 84 ? -13.339 -2.183 5.875 1.00 97.69 84 SER A O 1
ATOM 652 N N . ILE A 1 85 ? -14.453 -1.369 4.097 1.00 97.56 85 ILE A N 1
ATOM 653 C CA . ILE A 1 85 ? -13.674 -2.055 3.054 1.00 97.56 85 ILE A CA 1
ATOM 654 C C . ILE A 1 85 ? -12.480 -1.173 2.684 1.00 97.56 85 ILE A C 1
ATOM 656 O O . ILE A 1 85 ? -12.650 0.031 2.486 1.00 97.56 85 ILE A O 1
ATOM 660 N N . VAL A 1 86 ? -11.286 -1.753 2.564 1.00 97.62 86 VAL A N 1
ATOM 661 C CA . VAL A 1 86 ? -10.046 -1.007 2.304 1.00 97.62 86 VAL A CA 1
ATOM 662 C C . VAL A 1 86 ? -9.385 -1.488 1.023 1.00 97.62 86 VAL A C 1
ATOM 664 O O . VAL A 1 86 ? -8.991 -2.647 0.912 1.00 97.62 86 VAL A O 1
ATOM 667 N N . LEU A 1 87 ? -9.231 -0.581 0.063 1.00 97.06 87 LEU A N 1
ATOM 668 C CA . LEU A 1 87 ? -8.641 -0.847 -1.244 1.00 97.06 87 LEU A CA 1
ATOM 669 C C . LEU A 1 87 ? -7.299 -0.122 -1.379 1.00 97.06 87 LEU A C 1
ATOM 671 O O . LEU A 1 87 ? -7.211 1.076 -1.120 1.00 97.06 87 LEU A O 1
ATOM 675 N N . ALA A 1 88 ? -6.260 -0.826 -1.819 1.00 95.56 88 ALA A N 1
ATOM 676 C CA . ALA A 1 88 ? -4.955 -0.228 -2.089 1.00 95.56 88 ALA A CA 1
ATOM 677 C C . ALA A 1 88 ? -4.901 0.341 -3.514 1.00 95.56 88 ALA A C 1
ATOM 679 O O . ALA A 1 88 ? -5.038 -0.405 -4.484 1.00 95.56 88 ALA A O 1
ATOM 680 N N . GLN A 1 89 ? -4.681 1.647 -3.667 1.00 92.62 89 GLN A N 1
ATOM 681 C CA . GLN A 1 89 ? -4.468 2.260 -4.978 1.00 92.62 89 GLN A CA 1
ATOM 682 C C . GLN A 1 89 ? -3.024 2.037 -5.429 1.00 92.62 89 GLN A C 1
ATOM 684 O O . GLN A 1 89 ? -2.122 2.760 -5.023 1.00 92.62 89 GLN A O 1
ATOM 689 N N . VAL A 1 90 ? -2.809 1.037 -6.279 1.00 89.38 90 VAL A N 1
ATOM 690 C CA . VAL A 1 90 ? -1.492 0.684 -6.816 1.00 89.38 90 VAL A CA 1
ATOM 691 C C . VAL A 1 90 ? -1.235 1.468 -8.097 1.00 89.38 90 VAL A C 1
ATOM 693 O O . VAL A 1 90 ? -2.027 1.395 -9.038 1.00 89.38 90 VAL A O 1
ATOM 696 N N . ALA A 1 91 ? -0.126 2.202 -8.144 1.00 82.19 91 ALA A N 1
ATOM 697 C CA . ALA A 1 91 ? 0.221 3.068 -9.259 1.00 82.19 91 ALA A CA 1
ATOM 698 C C . ALA A 1 91 ? 1.652 2.808 -9.740 1.00 82.19 91 ALA A C 1
ATOM 700 O O . ALA A 1 91 ? 2.623 2.988 -9.008 1.00 82.19 91 ALA A O 1
ATOM 701 N N . ASN A 1 92 ? 1.783 2.441 -11.011 1.00 76.06 92 ASN A N 1
ATOM 702 C CA . ASN A 1 92 ? 3.076 2.388 -11.678 1.00 76.06 92 ASN A CA 1
ATOM 703 C C . ASN A 1 92 ? 3.361 3.782 -12.266 1.00 76.06 92 ASN A C 1
ATOM 705 O O . ASN A 1 92 ? 2.660 4.200 -13.187 1.00 76.06 92 ASN A O 1
ATOM 709 N N . ILE A 1 93 ? 4.288 4.539 -11.667 1.00 66.06 93 ILE A N 1
ATOM 710 C CA . ILE A 1 93 ? 4.467 5.987 -11.919 1.00 66.06 93 ILE A CA 1
ATOM 711 C C . ILE A 1 93 ? 5.752 6.301 -12.712 1.00 66.06 93 ILE A C 1
ATOM 713 O O . ILE A 1 93 ? 6.047 7.457 -12.996 1.00 66.06 93 ILE A O 1
ATOM 717 N N . GLU A 1 94 ? 6.497 5.299 -13.176 1.00 62.44 94 GLU A N 1
ATOM 718 C CA . GLU A 1 94 ? 7.673 5.561 -14.009 1.00 62.44 94 GLU A CA 1
ATOM 719 C C . GLU A 1 94 ? 7.307 6.130 -15.392 1.00 62.44 94 GLU A C 1
ATOM 721 O O . GLU A 1 94 ? 6.434 5.623 -16.109 1.00 62.44 94 GLU A O 1
ATOM 726 N N . ASP A 1 95 ? 8.055 7.159 -15.803 1.00 50.84 95 ASP A N 1
ATOM 727 C CA . ASP A 1 95 ? 7.834 7.930 -17.031 1.00 50.84 95 ASP A CA 1
ATOM 728 C C . ASP A 1 95 ? 8.030 7.114 -18.325 1.00 50.84 95 ASP A C 1
ATOM 730 O O . ASP A 1 95 ? 7.667 7.583 -19.403 1.00 50.84 95 ASP A O 1
ATOM 734 N N . HIS A 1 96 ? 8.531 5.878 -18.211 1.00 46.50 96 HIS A N 1
ATOM 735 C CA . HIS A 1 96 ? 8.713 4.900 -19.293 1.00 46.50 96 HIS A CA 1
ATOM 736 C C . HIS A 1 96 ? 8.048 3.539 -19.021 1.00 46.50 96 HIS A C 1
ATOM 738 O O . HIS A 1 96 ? 7.971 2.709 -19.920 1.00 46.50 96 HIS A O 1
ATOM 744 N N . MET A 1 97 ? 7.524 3.312 -17.812 1.00 50.16 97 MET A N 1
ATOM 745 C CA . MET A 1 97 ? 7.114 1.978 -17.351 1.00 50.16 97 MET A CA 1
ATOM 746 C C . MET A 1 97 ? 5.673 1.884 -16.843 1.00 50.16 97 MET A C 1
ATOM 748 O O . MET A 1 97 ? 5.224 0.819 -16.416 1.00 50.16 97 MET A O 1
ATOM 752 N N . THR A 1 98 ? 4.887 2.949 -17.008 1.00 58.00 98 THR A N 1
ATOM 753 C CA . THR A 1 98 ? 3.431 2.783 -17.116 1.00 58.00 98 THR A CA 1
ATOM 754 C C . THR A 1 98 ? 3.120 1.762 -18.216 1.00 58.00 98 THR A C 1
ATOM 756 O O . THR A 1 98 ? 3.752 1.767 -19.272 1.00 58.00 98 THR A O 1
ATOM 759 N N . PHE A 1 99 ? 2.112 0.910 -18.001 1.00 57.31 99 PHE A N 1
ATOM 760 C CA . PHE A 1 99 ? 1.670 -0.094 -18.982 1.00 57.31 99 PHE A CA 1
ATOM 761 C C . PHE A 1 99 ? 1.517 0.458 -20.416 1.00 57.31 99 PHE A C 1
ATOM 763 O O . PHE A 1 99 ? 1.723 -0.274 -21.378 1.00 57.31 99 PHE A O 1
ATOM 770 N N . PHE A 1 100 ? 1.187 1.749 -20.555 1.00 56.66 100 PHE A N 1
ATOM 771 C CA . PHE A 1 100 ? 1.015 2.454 -21.832 1.00 56.66 100 PHE A CA 1
ATOM 772 C C . PHE A 1 100 ? 2.306 2.931 -22.490 1.00 56.66 100 PHE A C 1
ATOM 774 O O . PHE A 1 100 ? 2.311 3.156 -23.696 1.00 56.66 100 PHE A O 1
ATOM 781 N N . LYS A 1 101 ? 3.371 3.149 -21.717 1.00 60.03 101 LYS A N 1
ATOM 782 C CA . LYS A 1 101 ? 4.647 3.651 -22.235 1.00 60.03 101 LYS A CA 1
ATOM 783 C C . LYS A 1 101 ? 5.680 2.546 -22.457 1.00 60.03 101 LYS A C 1
ATOM 785 O O . LYS A 1 101 ? 6.635 2.797 -23.184 1.00 60.03 101 LYS A O 1
ATOM 790 N N . ALA A 1 102 ? 5.450 1.347 -21.910 1.00 64.38 102 ALA A N 1
ATOM 791 C CA . ALA A 1 102 ? 6.261 0.163 -22.177 1.00 64.38 102 ALA A CA 1
ATOM 792 C C . ALA A 1 102 ? 6.254 -0.174 -23.681 1.00 64.38 102 ALA A C 1
ATOM 794 O O . ALA A 1 102 ? 5.228 -0.552 -24.266 1.00 64.38 102 ALA A O 1
ATOM 795 N N . GLN A 1 103 ? 7.413 -0.024 -24.315 1.00 64.31 103 GLN A N 1
ATOM 796 C CA . GLN A 1 103 ? 7.606 -0.226 -25.748 1.00 64.31 103 GLN A CA 1
ATOM 797 C C . GLN A 1 103 ? 7.933 -1.689 -26.055 1.00 64.31 103 GLN A C 1
ATOM 799 O O . GLN A 1 103 ? 7.498 -2.215 -27.083 1.00 64.31 103 GLN A O 1
ATOM 804 N N . THR A 1 104 ? 8.612 -2.368 -25.130 1.00 75.06 104 THR A N 1
ATOM 805 C CA . THR A 1 104 ? 9.053 -3.762 -25.258 1.00 75.06 104 THR A CA 1
ATOM 806 C C . THR A 1 104 ? 8.223 -4.723 -24.401 1.00 75.06 104 THR A C 1
ATOM 808 O O . THR A 1 104 ? 7.570 -4.326 -23.436 1.00 75.06 104 THR A O 1
ATOM 811 N N . ASP A 1 105 ? 8.241 -6.014 -24.748 1.00 75.69 105 ASP A N 1
ATOM 812 C CA . ASP A 1 105 ? 7.587 -7.054 -23.938 1.00 75.69 105 ASP A CA 1
ATOM 813 C C . ASP A 1 105 ? 8.257 -7.226 -22.568 1.00 75.69 105 ASP A C 1
ATOM 815 O O . ASP A 1 105 ? 7.583 -7.505 -21.581 1.00 75.69 105 ASP A O 1
ATOM 819 N N . GLU A 1 106 ? 9.565 -6.983 -22.487 1.00 80.12 106 GLU A N 1
ATOM 820 C CA . GLU A 1 106 ? 10.324 -7.003 -21.237 1.00 80.12 106 GLU A CA 1
AT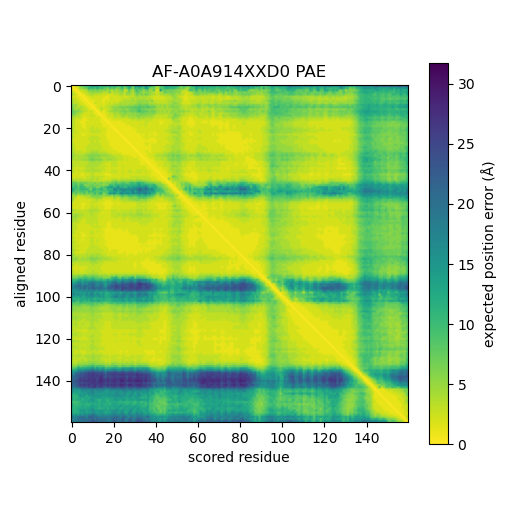OM 821 C C . GLU A 1 106 ? 9.864 -5.900 -20.273 1.00 80.12 106 GLU A C 1
ATOM 823 O O . GLU A 1 106 ? 9.570 -6.173 -19.110 1.00 80.12 106 GLU A O 1
ATOM 828 N N . GLU A 1 107 ? 9.708 -4.666 -20.761 1.00 75.44 107 GLU A N 1
ATOM 829 C CA . GLU A 1 107 ? 9.185 -3.550 -19.960 1.00 75.44 107 GLU A CA 1
ATOM 830 C C . GLU A 1 107 ? 7.757 -3.828 -19.464 1.00 75.44 107 GLU A C 1
ATOM 832 O O . GLU A 1 107 ? 7.418 -3.506 -18.321 1.00 75.44 107 GLU A O 1
ATOM 837 N N . ARG A 1 108 ? 6.921 -4.468 -20.296 1.00 74.81 108 ARG A N 1
ATOM 838 C CA . ARG A 1 108 ? 5.563 -4.886 -19.906 1.00 74.81 108 ARG A CA 1
ATOM 839 C C . ARG A 1 108 ? 5.597 -5.939 -18.806 1.00 74.81 108 ARG A C 1
ATOM 841 O O . ARG A 1 108 ? 4.871 -5.804 -17.822 1.00 74.81 108 ARG A O 1
ATOM 848 N N . GLU A 1 109 ? 6.435 -6.962 -18.945 1.00 78.56 109 GLU A N 1
ATOM 849 C CA . GLU A 1 109 ? 6.566 -8.005 -17.926 1.00 78.56 109 GLU A CA 1
ATOM 850 C C . GLU A 1 109 ? 7.132 -7.472 -16.613 1.00 78.56 109 GLU A C 1
ATOM 852 O O . GLU A 1 109 ? 6.668 -7.876 -15.547 1.00 78.56 109 GLU A O 1
ATOM 857 N N . ASN A 1 110 ? 8.059 -6.516 -16.661 1.00 80.62 110 ASN A N 1
ATOM 858 C CA . ASN A 1 110 ? 8.563 -5.853 -15.463 1.00 80.62 110 ASN A CA 1
ATOM 859 C C . ASN A 1 110 ? 7.450 -5.050 -14.757 1.00 80.62 110 ASN A C 1
ATOM 861 O O . ASN A 1 110 ? 7.232 -5.193 -13.553 1.00 80.62 110 ASN A O 1
ATOM 865 N N . ALA A 1 111 ? 6.656 -4.277 -15.507 1.00 78.50 111 ALA A N 1
ATOM 866 C CA . ALA A 1 111 ? 5.504 -3.555 -14.958 1.00 78.50 111 ALA A CA 1
ATOM 867 C C . ALA A 1 111 ? 4.466 -4.504 -14.324 1.00 78.50 111 ALA A C 1
ATOM 869 O O . ALA A 1 111 ? 3.930 -4.223 -13.243 1.00 78.50 111 ALA A O 1
ATOM 870 N N . LEU A 1 112 ? 4.208 -5.651 -14.965 1.00 79.56 112 LEU A N 1
ATOM 871 C CA . LEU A 1 112 ? 3.359 -6.706 -14.411 1.00 79.56 112 LEU A CA 1
ATOM 872 C C . LEU A 1 112 ? 3.973 -7.327 -13.153 1.00 79.56 112 LEU A C 1
ATOM 874 O O . LEU A 1 112 ? 3.246 -7.555 -12.192 1.00 79.56 112 LEU A O 1
ATOM 878 N N . ALA A 1 113 ? 5.283 -7.580 -13.123 1.00 83.75 113 ALA A N 1
ATOM 879 C CA . ALA A 1 113 ? 5.979 -8.156 -11.974 1.00 83.75 113 ALA A CA 1
ATOM 880 C C . ALA A 1 113 ? 5.894 -7.259 -10.734 1.00 83.75 113 ALA A C 1
ATOM 882 O O . ALA A 1 113 ? 5.473 -7.727 -9.676 1.00 83.75 113 ALA A O 1
ATOM 883 N N . LYS A 1 114 ? 6.169 -5.959 -10.886 1.00 86.12 114 LYS A N 1
ATOM 884 C CA . LYS A 1 114 ? 5.999 -4.966 -9.814 1.00 86.12 114 LYS A CA 1
ATOM 885 C C . LYS A 1 114 ? 4.556 -4.955 -9.289 1.00 86.12 114 LYS A C 1
ATOM 887 O O . LYS A 1 114 ? 4.312 -5.007 -8.084 1.00 86.12 114 LYS A O 1
ATOM 892 N N . THR A 1 115 ? 3.579 -4.971 -10.199 1.00 85.75 115 THR A N 1
ATOM 893 C CA . THR A 1 115 ? 2.149 -4.987 -9.841 1.00 85.75 115 THR A CA 1
ATOM 894 C C . THR A 1 115 ? 1.745 -6.288 -9.136 1.00 85.75 115 THR A C 1
ATOM 896 O O . THR A 1 115 ? 1.007 -6.242 -8.149 1.00 85.75 115 THR A O 1
ATOM 899 N N . ARG A 1 116 ? 2.245 -7.446 -9.593 1.00 85.75 116 ARG A N 1
ATOM 900 C CA . ARG A 1 116 ? 2.047 -8.762 -8.957 1.00 85.75 116 ARG A CA 1
ATOM 901 C C . ARG A 1 116 ? 2.530 -8.738 -7.515 1.00 85.75 116 ARG A C 1
ATOM 903 O O . ARG A 1 116 ? 1.778 -9.102 -6.611 1.00 85.75 116 ARG A O 1
ATOM 910 N N . TYR A 1 117 ? 3.766 -8.289 -7.319 1.00 90.88 117 TYR A N 1
ATOM 911 C CA . TYR A 1 117 ? 4.379 -8.212 -6.005 1.00 90.88 117 TYR A CA 1
ATOM 912 C C . TYR A 1 117 ? 3.549 -7.338 -5.065 1.00 90.88 117 TYR A C 1
ATOM 914 O O . TYR A 1 117 ? 3.136 -7.796 -4.001 1.00 90.88 117 TYR A O 1
ATOM 922 N N . ALA A 1 118 ? 3.210 -6.120 -5.493 1.00 91.75 118 ALA A N 1
ATOM 923 C CA . ALA A 1 118 ? 2.423 -5.202 -4.681 1.00 91.75 118 ALA A CA 1
ATOM 924 C C . ALA A 1 118 ? 1.016 -5.726 -4.374 1.00 91.75 118 ALA A C 1
ATOM 926 O O . ALA A 1 118 ? 0.537 -5.571 -3.255 1.00 91.75 118 ALA A O 1
ATOM 927 N N . THR A 1 119 ? 0.371 -6.401 -5.328 1.00 90.50 119 THR A N 1
ATOM 928 C CA . THR A 1 119 ? -0.949 -7.018 -5.121 1.00 90.50 119 THR A CA 1
ATOM 929 C C . THR A 1 119 ? -0.887 -8.105 -4.051 1.00 90.50 119 THR A C 1
ATOM 931 O O . THR A 1 119 ? -1.708 -8.122 -3.134 1.00 90.50 119 THR A O 1
ATOM 934 N N . LYS A 1 120 ? 0.118 -8.986 -4.121 1.00 92.50 120 LYS A N 1
ATOM 935 C CA . LYS A 1 120 ? 0.342 -9.996 -3.084 1.00 92.50 120 LYS A CA 1
ATOM 936 C C . LYS A 1 120 ? 0.661 -9.350 -1.735 1.00 92.50 120 LYS A C 1
ATOM 938 O O . LYS A 1 120 ? 0.081 -9.737 -0.726 1.00 92.50 120 LYS A O 1
ATOM 943 N N . TYR A 1 121 ? 1.535 -8.346 -1.729 1.00 95.25 121 TYR A N 1
ATOM 944 C CA . TYR A 1 121 ? 1.916 -7.596 -0.537 1.00 95.25 121 TYR A CA 1
ATOM 945 C C . TYR A 1 121 ? 0.682 -7.042 0.179 1.00 95.25 121 TYR A C 1
ATOM 947 O O . TYR A 1 121 ? 0.523 -7.260 1.374 1.00 95.25 121 TYR A O 1
ATOM 955 N N . VAL A 1 122 ? -0.211 -6.332 -0.517 1.00 95.25 122 VAL A N 1
ATOM 956 C CA . VAL A 1 122 ? -1.384 -5.723 0.135 1.00 95.25 122 VAL A CA 1
ATOM 957 C C . VAL A 1 122 ? -2.408 -6.771 0.566 1.00 95.25 122 VAL A C 1
ATOM 959 O O . VAL A 1 122 ? -2.989 -6.645 1.643 1.00 95.25 122 VAL A O 1
ATOM 962 N N . TYR A 1 123 ? -2.582 -7.842 -0.211 1.00 94.25 123 TYR A N 1
ATOM 963 C CA . TYR A 1 123 ? -3.455 -8.948 0.175 1.00 94.25 123 TYR A CA 1
ATOM 964 C C . TYR A 1 123 ? -2.992 -9.601 1.484 1.00 94.25 123 TYR A C 1
ATOM 966 O O . TYR A 1 123 ? -3.777 -9.734 2.423 1.00 94.25 123 TYR A O 1
ATOM 974 N N . ASP A 1 124 ? -1.697 -9.912 1.595 1.00 95.50 124 ASP A N 1
ATOM 975 C CA . ASP A 1 124 ? -1.109 -10.514 2.798 1.00 95.50 124 ASP A CA 1
ATOM 976 C C . ASP A 1 124 ? -1.238 -9.597 4.038 1.00 95.50 124 ASP A C 1
ATOM 978 O O . ASP A 1 124 ? -1.209 -10.079 5.166 1.00 95.50 124 ASP A O 1
ATOM 982 N N . ARG A 1 125 ? -1.404 -8.280 3.838 1.00 97.12 125 ARG A N 1
ATOM 983 C CA . ARG A 1 125 ? -1.555 -7.250 4.889 1.00 97.12 125 ARG A CA 1
ATOM 984 C C . ARG A 1 125 ? -3.025 -7.008 5.279 1.00 97.12 125 ARG A C 1
ATOM 986 O O . ARG A 1 125 ? -3.300 -6.200 6.164 1.00 97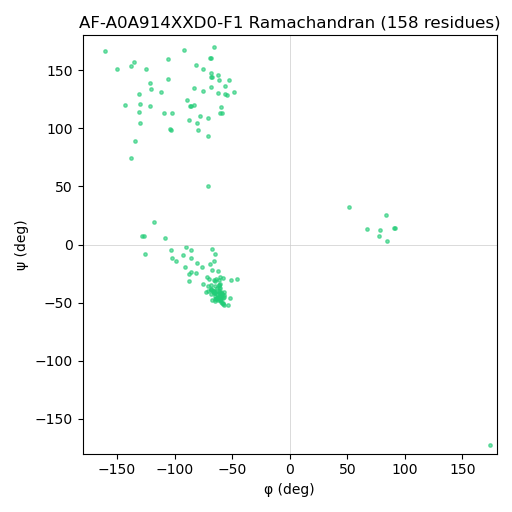.12 125 ARG A O 1
ATOM 993 N N . GLY A 1 126 ? -3.979 -7.683 4.630 1.00 96.75 126 GLY A N 1
ATOM 994 C CA . GLY A 1 126 ? -5.405 -7.634 4.973 1.00 96.75 126 GLY A CA 1
ATOM 995 C C . GLY A 1 126 ? -6.234 -6.559 4.259 1.00 96.75 126 GLY A C 1
ATOM 996 O O . GLY A 1 126 ? -7.368 -6.288 4.684 1.00 96.75 126 GLY A O 1
ATOM 997 N N . PHE A 1 127 ? -5.699 -5.954 3.192 1.00 97.62 127 PHE A N 1
ATOM 998 C CA . PHE A 1 127 ? -6.502 -5.151 2.267 1.00 97.62 127 PHE A CA 1
ATOM 999 C C . PHE A 1 127 ? -7.561 -6.029 1.588 1.00 97.62 127 PHE A C 1
ATOM 1001 O O . PHE A 1 127 ? -7.326 -7.199 1.297 1.00 97.62 127 PHE A O 1
ATOM 1008 N N . ASP A 1 128 ? -8.727 -5.452 1.311 1.00 96.62 128 ASP A N 1
ATOM 1009 C CA . ASP A 1 128 ? -9.859 -6.163 0.706 1.00 96.62 128 ASP A CA 1
ATOM 1010 C C . ASP A 1 128 ? -9.787 -6.188 -0.830 1.00 96.62 128 ASP A C 1
ATOM 1012 O O . ASP A 1 128 ? -10.529 -6.916 -1.487 1.00 96.62 128 ASP A O 1
ATOM 1016 N N . GLY A 1 129 ? -8.894 -5.391 -1.418 1.00 92.88 129 GLY A N 1
ATOM 1017 C CA . GLY A 1 129 ? -8.665 -5.364 -2.854 1.00 92.88 129 GLY A CA 1
ATOM 1018 C C . GLY A 1 129 ? -7.698 -4.268 -3.277 1.00 92.88 129 GLY A C 1
ATOM 1019 O O . GLY A 1 129 ? -7.094 -3.580 -2.449 1.00 92.88 129 GLY A O 1
ATOM 1020 N N . ILE A 1 130 ? -7.573 -4.094 -4.591 1.00 91.19 130 ILE A N 1
ATOM 1021 C CA . ILE A 1 130 ? -6.730 -3.067 -5.199 1.00 91.19 130 ILE A CA 1
ATOM 1022 C C . ILE A 1 130 ? -7.536 -2.184 -6.147 1.00 91.19 130 ILE A C 1
ATOM 1024 O O . ILE A 1 130 ? -8.493 -2.629 -6.779 1.00 91.19 130 ILE A O 1
ATOM 1028 N N . ILE A 1 131 ? -7.099 -0.939 -6.289 1.00 89.69 131 ILE A N 1
ATOM 1029 C CA . ILE A 1 131 ? -7.445 -0.067 -7.406 1.00 89.69 131 ILE A CA 1
ATOM 1030 C C . ILE A 1 131 ? -6.186 0.070 -8.248 1.00 89.69 131 ILE A C 1
ATOM 1032 O O . ILE A 1 131 ? -5.207 0.666 -7.807 1.00 89.69 131 ILE A O 1
ATOM 1036 N N . LEU A 1 132 ? -6.205 -0.471 -9.463 1.00 84.56 132 LEU A N 1
ATOM 1037 C CA . LEU A 1 132 ? -5.097 -0.283 -10.388 1.00 84.56 132 LEU A CA 1
ATOM 1038 C C . LEU A 1 132 ? -5.198 1.117 -11.001 1.00 84.56 132 LEU A C 1
ATOM 1040 O O . LEU A 1 132 ? -6.114 1.408 -11.773 1.00 84.56 132 LEU A O 1
ATOM 1044 N N . GLN A 1 133 ? -4.270 1.999 -10.640 1.00 79.38 133 GLN A N 1
ATOM 1045 C CA . GLN A 1 133 ? -4.215 3.339 -11.200 1.00 79.38 133 GLN A CA 1
ATOM 1046 C C . GLN A 1 133 ? -3.539 3.298 -12.569 1.00 79.38 133 GLN A C 1
ATOM 1048 O O . GLN A 1 133 ? -2.322 3.208 -12.711 1.00 79.38 133 GLN A O 1
ATOM 1053 N N . ILE A 1 134 ? -4.382 3.410 -13.583 1.00 71.75 134 ILE A N 1
ATOM 1054 C CA . ILE A 1 134 ? -4.030 3.410 -14.994 1.00 71.75 134 ILE A CA 1
ATOM 1055 C C . ILE A 1 134 ? -4.119 4.866 -15.468 1.00 71.75 134 ILE A C 1
ATOM 1057 O O . ILE A 1 134 ? -5.211 5.382 -15.698 1.00 71.75 134 ILE A O 1
ATOM 1061 N N . LEU A 1 135 ? -2.982 5.564 -15.551 1.00 60.78 135 LEU A N 1
ATOM 1062 C CA . LEU A 1 135 ? -2.940 6.905 -16.139 1.00 60.78 135 LEU A CA 1
ATOM 1063 C C . LEU A 1 135 ? -2.832 6.769 -17.664 1.00 60.78 135 LEU A C 1
ATOM 1065 O O . LEU A 1 135 ? -1.860 6.172 -18.133 1.00 60.78 135 LEU A O 1
ATOM 1069 N N . PRO A 1 136 ? -3.787 7.297 -18.451 1.00 52.56 136 PRO A N 1
ATOM 1070 C CA . PRO A 1 136 ? -3.621 7.340 -19.894 1.00 52.56 136 PRO A CA 1
ATOM 1071 C C . PRO A 1 136 ? -2.409 8.217 -20.217 1.00 52.56 136 PRO A C 1
ATOM 1073 O O . PRO A 1 136 ? -2.292 9.339 -19.715 1.00 52.56 136 PRO A O 1
ATOM 1076 N N . ALA A 1 137 ? -1.502 7.713 -21.057 1.00 48.97 137 ALA A N 1
ATOM 1077 C CA . ALA A 1 137 ? -0.509 8.572 -21.682 1.00 48.97 137 ALA A CA 1
ATOM 1078 C C . ALA A 1 137 ? -1.271 9.679 -22.424 1.00 48.97 137 ALA A C 1
ATOM 1080 O O . ALA A 1 137 ? -2.223 9.398 -23.151 1.00 48.97 137 ALA A O 1
ATOM 1081 N N . ALA A 1 138 ? -0.896 10.937 -22.202 1.00 41.50 138 ALA A N 1
ATOM 1082 C CA . ALA A 1 138 ? -1.541 12.113 -22.777 1.00 41.50 138 ALA A CA 1
ATOM 1083 C C . ALA A 1 138 ? -1.272 12.259 -24.291 1.00 41.50 138 ALA A C 1
ATOM 1085 O O . ALA A 1 138 ? -0.852 13.315 -24.753 1.00 41.50 138 ALA A O 1
ATOM 1086 N N . GLN A 1 139 ? -1.494 11.200 -25.067 1.00 45.16 139 GLN A N 1
ATOM 1087 C CA . GLN A 1 139 ? -1.603 11.262 -26.515 1.00 45.16 139 GLN A CA 1
ATOM 1088 C C . GLN A 1 139 ? -3.094 11.156 -26.854 1.00 45.16 139 GLN A C 1
ATOM 1090 O O . GLN A 1 139 ? -3.713 10.098 -26.822 1.00 45.16 139 GLN A O 1
ATOM 1095 N N . ASP A 1 140 ? -3.683 12.326 -27.096 1.00 49.25 140 ASP A N 1
ATOM 1096 C CA . ASP A 1 140 ? -4.932 12.521 -27.842 1.00 49.25 140 ASP A CA 1
ATOM 1097 C C . ASP A 1 140 ? -6.259 12.239 -27.118 1.00 49.25 140 ASP A C 1
ATOM 1099 O O . ASP A 1 140 ? -7.321 12.230 -27.745 1.00 49.25 140 ASP A O 1
ATOM 1103 N N . GLY A 1 141 ? -6.245 12.074 -25.791 1.00 47.88 141 GLY A N 1
ATOM 1104 C CA . GLY A 1 141 ? -7.471 12.041 -24.977 1.00 47.88 141 GLY A CA 1
ATOM 1105 C 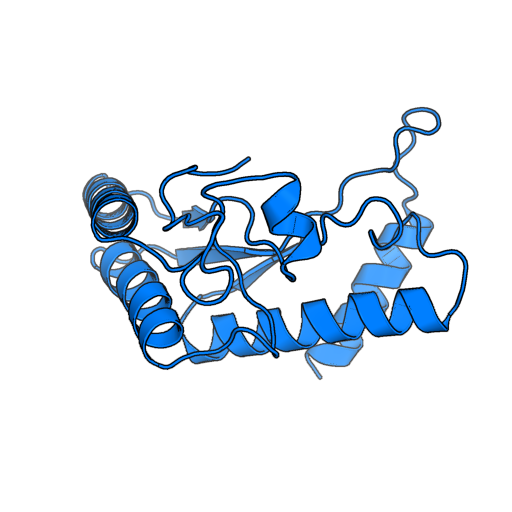C . GLY A 1 141 ? -8.371 10.824 -25.219 1.00 47.88 141 GLY A C 1
ATOM 1106 O O . GLY A 1 141 ? -9.516 10.805 -24.767 1.00 47.88 141 GLY A O 1
ATOM 1107 N N . LYS A 1 142 ? -7.865 9.801 -25.914 1.00 48.12 142 LYS A N 1
ATOM 1108 C CA . LYS A 1 142 ? -8.547 8.521 -26.099 1.00 48.12 142 LYS A CA 1
ATOM 1109 C C . LYS A 1 142 ? -7.922 7.498 -25.165 1.00 48.12 142 LYS A C 1
ATOM 1111 O O . LYS A 1 142 ? -6.771 7.114 -25.328 1.00 48.12 142 LYS A O 1
ATOM 1116 N N . THR A 1 143 ? -8.689 7.050 -24.181 1.00 53.44 143 THR A N 1
ATOM 1117 C CA . THR A 1 143 ? -8.361 5.852 -23.411 1.00 53.44 143 THR A CA 1
ATOM 1118 C C . THR A 1 143 ? -8.277 4.674 -24.378 1.00 53.44 143 THR A C 1
ATOM 1120 O O . THR A 1 143 ? -9.264 4.347 -25.039 1.00 53.44 143 THR A O 1
ATOM 1123 N N . ASP A 1 144 ? -7.108 4.040 -24.480 1.00 60.75 144 ASP A N 1
ATOM 1124 C CA . ASP A 1 144 ? -6.957 2.814 -25.258 1.00 60.75 144 ASP A CA 1
ATOM 1125 C C . ASP A 1 144 ? -7.674 1.666 -24.524 1.00 60.75 144 ASP A C 1
ATOM 1127 O O . ASP A 1 144 ? -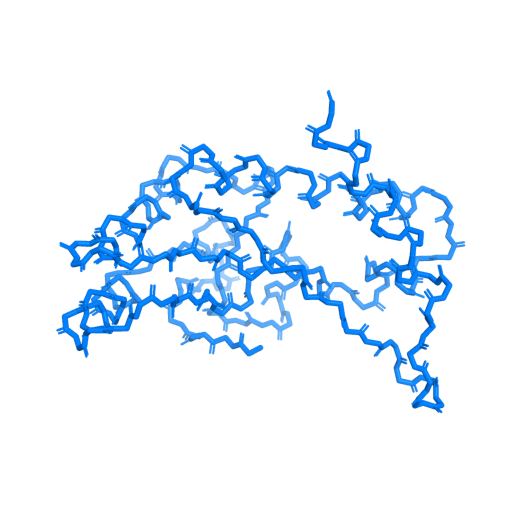7.166 1.038 -23.586 1.00 60.75 144 ASP A O 1
ATOM 1131 N N . LEU A 1 145 ? -8.932 1.452 -24.912 1.00 62.31 145 LEU A N 1
ATOM 1132 C CA . LEU A 1 145 ? -9.797 0.401 -24.386 1.00 62.31 145 LEU A CA 1
ATOM 1133 C C . LEU A 1 145 ? -9.215 -0.993 -24.662 1.00 62.31 145 LEU A C 1
ATOM 1135 O O . LEU A 1 145 ? -9.441 -1.916 -23.883 1.00 62.31 145 LEU A O 1
ATOM 1139 N N . GLU A 1 146 ? -8.474 -1.156 -25.756 1.00 62.50 146 GLU A N 1
ATOM 1140 C CA . GLU A 1 146 ? -7.863 -2.426 -26.132 1.00 62.50 146 GLU A CA 1
ATOM 1141 C C . GLU A 1 146 ? -6.678 -2.752 -25.222 1.00 62.50 146 GLU A C 1
ATOM 1143 O O . GLU A 1 146 ? -6.554 -3.879 -24.740 1.00 62.50 146 GLU A O 1
ATOM 1148 N N . LEU A 1 147 ? -5.862 -1.751 -24.891 1.00 57.47 147 LEU A N 1
ATOM 1149 C CA . LEU A 1 147 ? -4.791 -1.935 -23.917 1.00 57.47 147 LEU A CA 1
ATOM 1150 C C . LEU A 1 147 ? -5.331 -2.160 -22.502 1.00 57.47 147 LEU A C 1
ATOM 1152 O O . LEU A 1 147 ? -4.831 -3.022 -21.783 1.00 57.47 147 LEU A O 1
ATOM 1156 N N . THR A 1 148 ? -6.395 -1.448 -22.119 1.00 62.97 148 THR A N 1
ATOM 1157 C CA . THR A 1 148 ? -7.067 -1.671 -20.828 1.00 62.97 148 THR A CA 1
ATOM 1158 C C . THR A 1 148 ? -7.538 -3.122 -20.705 1.00 62.97 148 THR A C 1
ATOM 1160 O O . THR A 1 148 ? -7.312 -3.753 -19.676 1.00 62.97 148 THR A O 1
ATOM 1163 N N . LYS A 1 149 ? -8.120 -3.690 -21.772 1.00 66.50 149 LYS A N 1
ATOM 1164 C CA . LYS A 1 149 ? -8.497 -5.111 -21.822 1.00 66.50 149 LYS A CA 1
ATOM 1165 C C . LYS A 1 149 ? -7.293 -6.035 -21.665 1.00 66.50 149 LYS A C 1
ATOM 1167 O O . LYS A 1 149 ? -7.369 -6.959 -20.869 1.00 66.50 149 LYS A O 1
ATOM 1172 N N . LYS A 1 150 ? -6.172 -5.761 -22.339 1.00 66.69 150 LYS A N 1
ATOM 1173 C CA . LYS A 1 150 ? -4.939 -6.560 -22.201 1.00 66.69 150 LYS A CA 1
ATOM 1174 C C . LYS A 1 150 ? -4.391 -6.547 -20.773 1.00 66.69 150 LYS A C 1
ATOM 1176 O O . LYS A 1 150 ? -3.976 -7.588 -20.275 1.00 66.69 150 LYS A O 1
ATOM 1181 N N . VAL A 1 151 ? -4.419 -5.393 -20.100 1.00 65.31 151 VAL A N 1
ATOM 1182 C CA . VAL A 1 151 ? -4.020 -5.285 -18.686 1.00 65.31 151 VAL A CA 1
ATOM 1183 C C . VAL A 1 151 ? -4.974 -6.081 -17.796 1.00 65.31 151 VAL A C 1
ATOM 1185 O O . VAL A 1 151 ? -4.513 -6.835 -16.946 1.00 65.31 151 VAL A O 1
ATOM 1188 N N . VAL A 1 152 ? -6.288 -5.974 -18.014 1.00 69.44 152 VAL A N 1
ATOM 1189 C CA . VAL A 1 152 ? -7.286 -6.760 -17.269 1.00 69.44 152 VAL A CA 1
ATOM 1190 C C . VAL A 1 152 ? -7.082 -8.260 -17.491 1.00 69.44 152 VAL A C 1
ATOM 1192 O O . VAL A 1 152 ? -6.997 -8.994 -16.516 1.00 69.44 152 VAL A O 1
ATOM 1195 N N . GLU A 1 153 ? -6.910 -8.720 -18.730 1.00 71.56 153 GLU A N 1
ATOM 1196 C CA . GLU A 1 153 ? -6.645 -10.129 -19.055 1.00 71.56 153 GLU A CA 1
ATOM 1197 C C . GLU A 1 153 ? -5.342 -10.639 -18.424 1.00 71.56 153 GLU A C 1
ATOM 1199 O O . GLU A 1 153 ? -5.283 -11.768 -17.932 1.00 71.56 153 GLU A O 1
ATOM 1204 N N . ALA A 1 154 ? -4.287 -9.819 -18.425 1.00 66.44 154 ALA A N 1
ATOM 1205 C CA . ALA A 1 154 ? -3.037 -10.150 -17.754 1.00 66.44 154 ALA A CA 1
ATOM 1206 C C . ALA A 1 154 ? -3.247 -10.278 -16.239 1.00 66.44 154 ALA A C 1
ATOM 1208 O O . ALA A 1 154 ? -2.771 -11.240 -15.649 1.00 66.44 154 ALA A O 1
ATOM 1209 N N . MET A 1 155 ? -4.010 -9.371 -15.624 1.00 67.06 155 MET A N 1
ATOM 1210 C CA . MET A 1 155 ? -4.341 -9.416 -14.196 1.00 67.06 155 MET A CA 1
ATOM 1211 C C . MET A 1 155 ? -5.260 -10.591 -13.836 1.00 67.06 155 MET A C 1
ATOM 1213 O O . MET A 1 155 ? -5.052 -11.233 -12.812 1.00 67.06 155 MET A O 1
ATOM 1217 N N . GLU A 1 156 ? -6.230 -10.946 -14.679 1.00 68.62 156 GLU A N 1
ATOM 1218 C CA . GLU A 1 156 ? -7.096 -12.114 -14.468 1.00 68.62 156 GLU A CA 1
ATOM 1219 C C . GLU A 1 156 ? -6.305 -13.425 -14.432 1.00 68.62 156 GLU A C 1
ATOM 1221 O O . GLU A 1 156 ? -6.635 -14.325 -13.657 1.00 68.62 156 GLU A O 1
ATOM 1226 N N . LYS A 1 157 ? -5.233 -13.530 -15.226 1.00 66.06 157 LYS A N 1
ATOM 1227 C CA . LYS A 1 157 ? -4.309 -14.674 -15.183 1.00 66.06 157 LYS A CA 1
ATOM 1228 C C . LYS A 1 157 ? -3.476 -14.734 -13.902 1.00 66.06 157 LYS A C 1
ATOM 1230 O O . LYS A 1 157 ? -2.904 -15.777 -13.629 1.00 66.06 157 LYS A O 1
ATOM 1235 N N . LEU A 1 158 ? -3.388 -13.641 -13.143 1.00 54.09 158 LEU A N 1
ATOM 1236 C CA . LEU A 1 158 ? -2.610 -13.557 -11.903 1.00 54.09 158 LEU A CA 1
ATOM 1237 C C . LEU A 1 158 ? -3.416 -13.909 -10.654 1.00 54.09 158 LEU A C 1
ATOM 1239 O O . LEU A 1 158 ? -2.829 -14.204 -9.618 1.00 54.09 158 LEU A O 1
ATOM 1243 N N . VAL A 1 159 ? -4.746 -13.864 -10.748 1.00 52.19 159 VAL A N 1
ATOM 1244 C CA . VAL A 1 159 ? -5.670 -14.201 -9.653 1.00 52.19 159 VAL A CA 1
ATOM 1245 C C . VAL A 1 159 ? -6.089 -15.686 -9.696 1.00 52.19 159 VAL A C 1
ATOM 1247 O O . VAL A 1 159 ? -6.715 -16.170 -8.755 1.00 52.19 159 VAL A O 1
ATOM 1250 N N . ARG A 1 160 ? -5.744 -16.422 -10.763 1.00 45.31 160 ARG A N 1
ATOM 1251 C CA . ARG A 1 160 ? -5.995 -17.867 -10.932 1.00 45.31 160 ARG A CA 1
ATOM 1252 C C . ARG A 1 160 ? -4.735 -18.687 -10.695 1.00 45.31 160 ARG A C 1
ATOM 1254 O O . ARG A 1 160 ? -4.890 -19.801 -10.151 1.00 45.31 160 ARG A O 1
#

Mean predicted aligned error: 6.66 Å

pLDDT: mean 82.15, std 16.04, range [41.5, 98.5]

Nearest PDB structures (foldseek):
  7fev-assembly1_A  TM=8.112E-01  e=7.453E-09  Ascochyta rabiei
  1up3-assembly1_A  TM=4.000E-01  e=8.133E-02  Mycobacterium tuberculosis H37Rv
  1tml-assembly1_A  TM=4.642E-01  e=3.472E-01  Thermobifida fusca
  2bod-assembly1_X  TM=5.051E-01  e=6.752E-01  Thermobifida fusca
  2b3d-assembly1_A  TM=3.487E-01  e=8.056E+00  Escherichia coli

Foldseek 3Di:
DAPLAQDFDPVDLLSFQAADPVLLVVLLVVLVVVAQEDEHDEEELDSLQCVVPGSHHYHYPVSDDPSSLVRLLSSLCSNCVNPHQYAYEYEHRDPQQQLQNPPDPVSNVVSLVSVLRVQVSNVVSPHNYYHHDRDPDPDPPDDPPVSVVVVVVSVVVSVD

Sequence (160 aa):
MSEYTAHFDPNDLKSTGIPTKQIINAYEKWAYGGFGIMSTGAIVLDQTGLNFLPGNMLIGEEEDSEERREGFEAIVKASKKYGSIVLAQVANIEDHMTFFKAQTDEERENALAKTRYATKYVYDRGFDGIILQILPAAQDGKTDLELTKKVVEAMEKLVR

Secondary structure (DSSP, 8-state):
-----S---TT-TTTTTPPPHHHHHHHHHHHHTT-SEEE---EESSHHHHHHSTT--B--TTT--HHHHHHHHHHHHHHHTTT-EEEEEEE---TTTSTTT--SHHHHHHHHHHHHHHHHHHHHTT-SEEEEE-PPPSSTT---HHHHHHHHHHHHTT--

InterPro domains:
  IPR013785 Aldolase-type TIM barrel [G3DSA:3.20.20.70] (1-135)
  IPR051799 NADH-dependent flavin oxidoreductase [PTHR43656] (13-119)